Protein AF-A0A938QA67-F1 (afdb_monomer)

Sequence (80 aa):
MSRKNVKERARSLQALRGKTRSELRDELAELRKEQFKLRMASASGQPARPDQHAKAAGKVARVKTVLNEMDRAQAAAGSK

Solvent-accessible surface area (backbone atoms only — not comparable to full-atom values): 4626 Å² total; per-residue (Å²): 132,64,70,68,67,51,54,55,50,54,53,50,51,58,58,54,68,74,51,53,76,66,59,51,50,52,52,47,50,52,51,49,51,52,52,49,52,55,52,51,44,40,71,70,73,46,84,72,59,66,70,57,54,54,51,51,53,53,52,51,52,51,50,52,48,52,52,50,52,52,53,50,53,52,53,62,61,72,74,110

Secondary structure (DSSP, 8-state):
--THHHHHHHHHHHHHHTS-HHHHHHHHHHHHHHHHHHHHHHHTTPPP-HHHHHHHHHHHHHHHHHHHHHHHHHHHHTT-

pLDDT: mean 82.45, std 10.65, range [45.97, 93.06]

Mean predicted aligned error: 6.71 Å

Foldseek 3Di:
DDPVVVVVLVVVLVVLLPDDPVVLVVVLVVLVVVLVVLVVCVVVVHPRDVVSVVVSVSSNVSSVVSNVVVVVVVVVVVVD

Radius of gyration: 15.54 Å; Cα contacts (8 Å, |Δi|>4): 27; chains: 1; bounding box: 43×28×37 Å

Nearest PDB structures (foldseek):
  5kcr-assembly1_12  TM=9.277E-01  e=3.654E-03  Escherichia coli K-12
  5gad-assembly1_Z  TM=9.174E-01  e=4.720E-03  Escherichia coli
  5gag-assembly1_Z  TM=9.237E-01  e=6.096E-03  Esch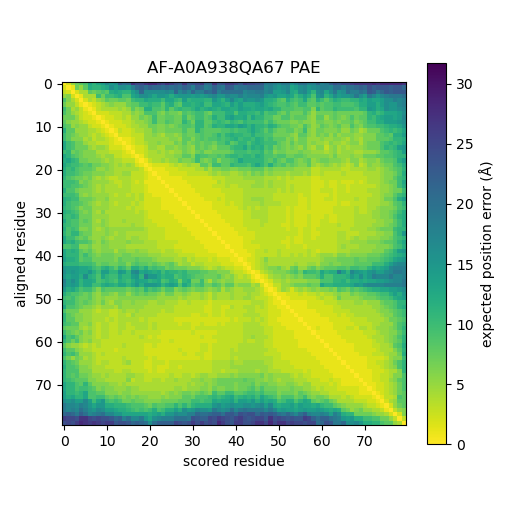erichia coli
  3jbn-assembly1_A3  TM=9.308E-01  e=2.656E-02  Plasmodium falciparum 3D7
  6nsh-assembly2_Y2  TM=8.539E-01  e=2.656E-02  Thermus thermophilus HB8

Structure (mmCIF, N/CA/C/O backbone):
data_AF-A0A938QA67-F1
#
_entry.i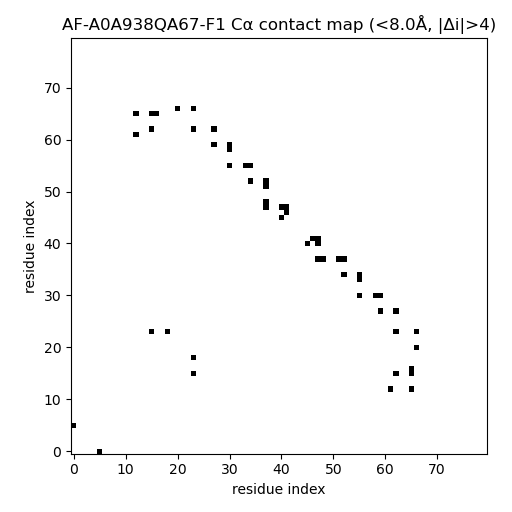d   AF-A0A938QA67-F1
#
loop_
_atom_site.group_PDB
_atom_site.id
_atom_site.type_symbol
_atom_site.label_atom_id
_atom_site.label_alt_id
_atom_site.label_comp_id
_atom_site.label_asym_id
_atom_site.label_entity_id
_atom_site.label_seq_id
_atom_site.pdbx_PDB_ins_code
_atom_site.Cartn_x
_atom_site.Cartn_y
_atom_site.Cartn_z
_atom_site.occupancy
_atom_site.B_iso_or_equiv
_atom_site.auth_seq_id
_atom_site.auth_comp_id
_atom_site.auth_asym_id
_atom_site.auth_atom_id
_atom_site.pdbx_PDB_model_num
ATOM 1 N N . MET A 1 1 ? 8.943 -18.513 7.340 1.00 51.94 1 MET A N 1
ATOM 2 C CA . MET A 1 1 ? 9.127 -17.040 7.420 1.00 51.94 1 MET A CA 1
ATOM 3 C C . MET A 1 1 ? 9.899 -16.698 8.691 1.00 51.94 1 MET A C 1
ATOM 5 O O . MET A 1 1 ? 9.484 -17.120 9.760 1.00 51.94 1 MET A O 1
ATOM 9 N N . SER A 1 2 ? 11.025 -15.980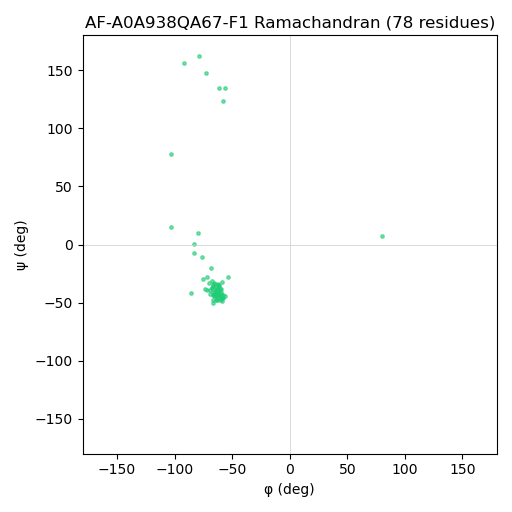 8.597 1.00 61.47 2 SER A N 1
ATOM 10 C CA . SER A 1 2 ? 11.849 -15.612 9.765 1.00 61.47 2 SER A CA 1
ATOM 11 C C . SER A 1 2 ? 11.072 -14.739 10.761 1.00 61.47 2 SER A C 1
ATOM 13 O O . SER A 1 2 ? 10.426 -13.771 10.352 1.00 61.47 2 SER A O 1
ATOM 15 N N . ARG A 1 3 ? 11.160 -15.046 12.067 1.00 60.50 3 ARG A N 1
ATOM 16 C CA . ARG A 1 3 ? 10.482 -14.309 13.161 1.00 60.50 3 ARG A CA 1
ATOM 17 C C . ARG A 1 3 ? 10.781 -12.801 13.137 1.00 60.50 3 ARG A C 1
ATOM 19 O O . ARG A 1 3 ? 9.929 -12.001 13.522 1.00 60.50 3 ARG A O 1
ATOM 26 N N . LYS A 1 4 ? 11.950 -12.403 12.616 1.00 58.91 4 LYS A N 1
ATOM 27 C CA . LYS A 1 4 ? 12.347 -10.993 12.439 1.00 58.91 4 LYS A CA 1
ATOM 28 C C . LYS A 1 4 ? 11.371 -10.227 11.527 1.00 58.91 4 LYS A C 1
ATOM 30 O O . LYS A 1 4 ? 10.924 -9.142 11.886 1.00 58.91 4 LYS A O 1
ATOM 35 N N . ASN A 1 5 ? 10.908 -10.851 10.440 1.00 66.06 5 ASN A N 1
ATOM 36 C CA . ASN A 1 5 ? 9.980 -10.232 9.487 1.00 66.06 5 ASN A CA 1
ATOM 37 C C . ASN A 1 5 ? 8.529 -10.172 9.999 1.00 66.06 5 ASN A C 1
ATOM 39 O O . ASN A 1 5 ? 7.684 -9.565 9.347 1.00 66.06 5 ASN A O 1
ATOM 43 N N . VAL A 1 6 ? 8.184 -10.846 11.100 1.00 66.56 6 VAL A N 1
ATOM 44 C CA . VAL A 1 6 ? 6.844 -10.757 11.713 1.00 66.56 6 VAL A CA 1
ATOM 45 C C . VAL A 1 6 ? 6.786 -9.556 12.658 1.00 66.56 6 VAL A C 1
ATOM 47 O O . VAL A 1 6 ? 5.840 -8.774 12.594 1.00 66.56 6 VAL A O 1
ATOM 50 N N . LYS A 1 7 ? 7.844 -9.335 13.452 1.00 69.19 7 LYS A N 1
ATOM 51 C CA . LYS A 1 7 ? 7.958 -8.158 14.331 1.00 69.19 7 LYS A CA 1
ATOM 52 C C . LYS A 1 7 ? 7.973 -6.835 13.560 1.00 69.19 7 LYS A C 1
ATOM 54 O O . LYS A 1 7 ? 7.268 -5.911 13.951 1.00 69.19 7 LYS A O 1
ATOM 59 N N . GLU A 1 8 ? 8.692 -6.741 12.439 1.00 70.94 8 GLU A N 1
ATOM 60 C CA . GLU A 1 8 ? 8.666 -5.528 11.596 1.00 70.94 8 GLU A CA 1
ATOM 61 C C . GLU A 1 8 ? 7.272 -5.226 11.025 1.00 70.94 8 GLU A C 1
ATOM 63 O O . GLU A 1 8 ? 6.863 -4.068 10.903 1.00 70.94 8 GLU A O 1
ATOM 68 N N . ARG A 1 9 ? 6.505 -6.270 10.695 1.00 73.50 9 ARG A N 1
ATOM 69 C CA . ARG A 1 9 ? 5.132 -6.121 10.194 1.00 73.50 9 ARG A CA 1
ATOM 70 C C . ARG A 1 9 ? 4.185 -5.617 11.278 1.00 73.50 9 ARG A C 1
ATOM 72 O O . ARG A 1 9 ? 3.391 -4.726 11.007 1.00 73.50 9 ARG A O 1
ATOM 79 N N . ALA A 1 10 ? 4.301 -6.142 12.495 1.00 72.56 10 ALA A N 1
ATOM 80 C CA . ALA A 1 10 ? 3.527 -5.663 13.637 1.00 72.56 10 ALA A CA 1
ATOM 81 C C . ALA A 1 10 ? 3.868 -4.204 13.990 1.00 72.56 10 ALA A C 1
ATOM 83 O O . ALA A 1 10 ? 2.968 -3.390 14.179 1.00 72.56 10 ALA A O 1
ATOM 84 N N . ARG A 1 11 ? 5.160 -3.844 13.983 1.00 79.00 11 ARG A N 1
ATOM 85 C CA . ARG A 1 11 ? 5.614 -2.470 14.245 1.00 79.00 11 ARG A CA 1
ATOM 86 C C . ARG A 1 11 ? 5.113 -1.483 13.188 1.00 79.00 11 ARG A C 1
ATOM 88 O O . ARG A 1 11 ? 4.676 -0.390 13.527 1.00 79.00 11 ARG A O 1
ATOM 95 N N . SER A 1 12 ? 5.130 -1.880 11.913 1.00 77.50 12 SER A N 1
ATOM 96 C CA . SER A 1 12 ? 4.577 -1.049 10.833 1.00 77.50 12 SER A CA 1
ATOM 97 C C . SER A 1 12 ? 3.058 -0.902 10.928 1.00 77.50 12 SER A C 1
ATOM 99 O O . SER A 1 12 ? 2.557 0.190 10.702 1.00 77.50 12 SER A O 1
ATOM 101 N N . LEU A 1 13 ? 2.320 -1.940 11.331 1.00 78.88 13 LEU A N 1
ATOM 102 C CA . LEU A 1 13 ? 0.876 -1.826 11.579 1.00 78.88 13 LEU A CA 1
ATOM 103 C C . LEU A 1 13 ? 0.548 -0.850 12.715 1.00 78.88 13 LEU A C 1
ATOM 105 O O . LEU A 1 13 ? -0.358 -0.036 12.565 1.00 78.88 13 LEU A O 1
ATOM 109 N N . GLN A 1 14 ? 1.294 -0.895 13.822 1.00 81.25 14 GLN A N 1
ATOM 110 C CA . GLN A 1 14 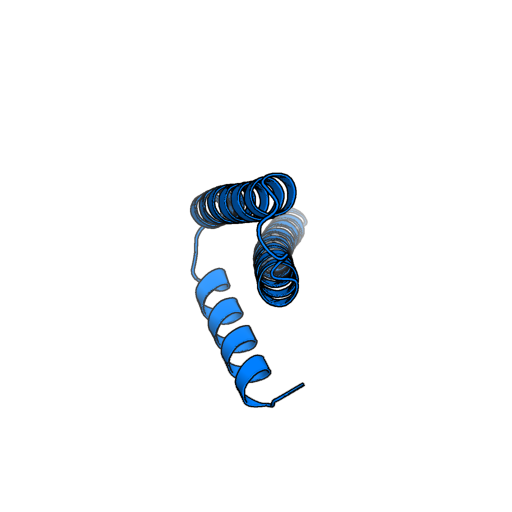? 1.120 0.067 14.916 1.00 81.25 14 GLN A CA 1
ATOM 111 C C . GLN A 1 14 ? 1.379 1.504 14.452 1.00 81.25 14 GLN A C 1
ATOM 113 O O . GLN A 1 14 ? 0.588 2.390 14.757 1.00 81.25 14 GLN A O 1
ATOM 118 N N . ALA A 1 15 ? 2.432 1.724 13.660 1.00 81.12 15 ALA A N 1
ATOM 119 C CA . ALA A 1 15 ? 2.738 3.042 13.110 1.00 81.12 15 ALA A CA 1
ATOM 120 C C . ALA A 1 15 ? 1.653 3.551 12.142 1.00 81.12 15 ALA A C 1
ATOM 122 O O . ALA A 1 15 ? 1.351 4.738 12.139 1.00 81.12 15 ALA A O 1
ATOM 123 N N . LEU A 1 16 ? 1.046 2.668 11.340 1.00 81.75 16 LEU A N 1
ATOM 124 C CA . LEU A 1 16 ? -0.028 3.033 10.408 1.00 81.75 16 LEU A CA 1
ATOM 125 C C . LEU A 1 16 ? -1.332 3.408 11.123 1.00 81.75 16 LEU A C 1
ATOM 127 O O . LEU A 1 16 ? -2.044 4.284 10.648 1.00 81.75 16 LEU A O 1
ATOM 131 N N . ARG A 1 17 ? -1.637 2.789 12.270 1.00 80.94 17 ARG A N 1
ATOM 132 C CA . ARG A 1 17 ? -2.832 3.117 13.070 1.00 80.94 17 ARG A CA 1
ATOM 133 C C . ARG A 1 17 ? -2.784 4.505 13.715 1.00 80.94 17 ARG A C 1
ATOM 135 O O . ARG A 1 17 ? -3.831 5.026 14.069 1.00 80.94 17 ARG A O 1
ATOM 142 N N . GLY A 1 18 ? -1.594 5.089 13.869 1.00 81.75 18 GLY A N 1
ATOM 143 C CA . GLY A 1 18 ? -1.425 6.456 14.368 1.00 81.75 18 GLY A CA 1
ATOM 144 C C . GLY A 1 18 ? -1.575 7.545 13.300 1.00 81.75 18 GLY A C 1
ATOM 145 O O . GLY A 1 18 ? -1.558 8.720 13.649 1.00 81.75 18 GLY A O 1
ATOM 146 N N . LYS A 1 19 ? -1.693 7.177 12.017 1.00 84.62 19 LYS A N 1
ATOM 147 C CA . LYS A 1 19 ? -1.806 8.126 10.902 1.00 84.62 19 LYS A CA 1
ATOM 148 C C . LYS A 1 19 ? -3.260 8.450 10.581 1.00 84.62 19 LYS A C 1
ATOM 150 O O . LYS A 1 19 ? -4.169 7.656 10.825 1.00 84.62 19 LYS A O 1
ATOM 155 N N . THR A 1 20 ? -3.471 9.607 9.970 1.00 88.12 20 THR A N 1
ATOM 156 C CA . THR A 1 20 ? -4.783 10.054 9.498 1.00 88.12 20 THR A CA 1
ATOM 157 C C . THR A 1 20 ? -5.177 9.393 8.171 1.00 88.12 20 THR A C 1
ATOM 159 O O . THR A 1 20 ? -4.350 8.861 7.426 1.00 88.12 20 THR A O 1
ATOM 162 N N . ARG A 1 21 ? -6.475 9.441 7.832 1.00 85.94 21 ARG A N 1
ATOM 163 C CA . ARG A 1 21 ? -7.007 8.836 6.596 1.00 85.94 21 ARG A CA 1
ATOM 164 C C . ARG A 1 21 ? -6.395 9.444 5.327 1.00 85.94 21 ARG A C 1
ATOM 166 O O . ARG A 1 21 ? -6.222 8.721 4.348 1.00 85.94 21 ARG A O 1
ATOM 173 N N . SER A 1 22 ? -6.088 10.743 5.328 1.00 86.62 22 SER A N 1
ATOM 174 C CA . SER A 1 22 ? -5.409 11.430 4.219 1.00 86.62 22 SER A CA 1
ATOM 175 C C . SER A 1 22 ? -3.976 10.932 4.057 1.00 86.62 22 SER A C 1
ATOM 177 O O . SER A 1 22 ? -3.623 10.467 2.979 1.00 86.62 22 SER A O 1
ATOM 179 N N . GLU A 1 23 ? -3.199 10.888 5.139 1.00 87.69 23 GLU A N 1
ATOM 180 C CA . GLU A 1 23 ? -1.811 10.409 5.104 1.00 87.69 23 GLU A CA 1
ATOM 181 C C . GLU A 1 23 ? -1.713 8.950 4.639 1.00 87.69 23 GLU A C 1
ATOM 183 O O . GLU A 1 23 ? -0.820 8.592 3.873 1.00 87.69 23 GLU A O 1
ATOM 188 N N . LEU A 1 24 ? -2.660 8.097 5.047 1.00 88.50 24 LEU A N 1
ATOM 189 C CA . LEU A 1 24 ? -2.731 6.711 4.578 1.00 88.50 24 LEU A CA 1
ATOM 190 C C . LEU A 1 24 ? -3.036 6.613 3.075 1.00 88.50 24 LEU A C 1
ATOM 192 O O . LEU A 1 24 ? -2.566 5.687 2.410 1.00 88.50 24 LEU A O 1
ATOM 196 N N . ARG A 1 25 ? -3.817 7.546 2.515 1.00 89.50 25 ARG A N 1
ATOM 197 C CA . ARG A 1 25 ? -4.079 7.612 1.067 1.00 89.50 25 ARG A CA 1
ATOM 198 C C . ARG A 1 25 ? -2.851 8.092 0.298 1.00 89.50 25 ARG A C 1
ATOM 200 O O . ARG A 1 25 ? -2.556 7.517 -0.750 1.00 89.50 25 ARG A O 1
ATOM 207 N N . ASP A 1 26 ? -2.121 9.061 0.837 1.00 91.62 26 ASP A N 1
ATOM 208 C CA . ASP A 1 26 ? -0.879 9.557 0.240 1.00 91.62 26 ASP A CA 1
ATOM 209 C C . ASP A 1 26 ? 0.203 8.472 0.249 1.00 91.62 26 ASP A C 1
ATOM 211 O O . ASP A 1 26 ? 0.816 8.178 -0.779 1.00 91.62 26 ASP A O 1
ATOM 215 N N . GLU A 1 27 ? 0.358 7.760 1.366 1.00 88.31 27 GLU A N 1
ATOM 216 C CA . GLU A 1 27 ? 1.273 6.620 1.464 1.00 88.31 27 GLU A CA 1
ATOM 217 C C . GLU A 1 27 ? 0.889 5.496 0.488 1.00 88.31 27 GLU A C 1
ATOM 219 O O . GLU A 1 27 ? 1.750 4.866 -0.131 1.00 88.31 27 GLU A O 1
ATOM 224 N N . LEU A 1 28 ? -0.409 5.270 0.272 1.00 90.81 28 LEU A N 1
ATOM 225 C CA . LEU A 1 28 ? -0.892 4.323 -0.729 1.00 90.81 28 LEU A CA 1
ATOM 226 C C . LEU A 1 28 ? -0.573 4.774 -2.166 1.00 90.81 28 LEU A C 1
ATOM 228 O O . LEU A 1 28 ? -0.288 3.923 -3.016 1.00 90.81 28 LEU A O 1
ATOM 232 N N . ALA A 1 29 ? -0.600 6.077 -2.454 1.00 92.94 29 ALA A N 1
ATOM 233 C CA . ALA A 1 29 ? -0.185 6.620 -3.745 1.00 92.94 29 ALA A CA 1
ATOM 234 C C . ALA A 1 29 ? 1.323 6.435 -3.974 1.00 92.94 29 ALA A C 1
ATOM 236 O O . ALA A 1 29 ? 1.723 5.955 -5.039 1.00 92.94 29 ALA A O 1
ATOM 237 N N . GLU A 1 30 ? 2.153 6.701 -2.966 1.00 92.38 30 GLU A N 1
ATOM 238 C CA . GLU A 1 30 ? 3.601 6.482 -3.045 1.00 92.38 30 GLU A CA 1
ATOM 239 C C . GLU A 1 30 ? 3.959 5.003 -3.238 1.00 92.38 30 GLU A C 1
ATOM 241 O O . GLU A 1 30 ? 4.744 4.656 -4.125 1.00 92.38 30 GLU A O 1
ATOM 246 N N . LEU A 1 31 ? 3.302 4.093 -2.512 1.00 92.12 31 LEU A N 1
ATOM 247 C CA . LEU A 1 31 ? 3.494 2.650 -2.699 1.00 92.12 31 LEU A CA 1
ATOM 248 C C . LEU A 1 31 ? 3.088 2.179 -4.103 1.00 92.12 31 LEU A C 1
ATOM 250 O O . LEU A 1 31 ? 3.707 1.271 -4.662 1.00 92.12 31 LEU A O 1
ATOM 254 N N . ARG A 1 32 ? 2.058 2.783 -4.704 1.00 90.88 32 ARG A N 1
ATOM 255 C CA . ARG A 1 32 ? 1.661 2.491 -6.090 1.00 90.88 32 ARG A CA 1
ATOM 256 C C . ARG A 1 32 ? 2.696 2.990 -7.096 1.00 90.88 32 ARG A C 1
ATOM 258 O O . ARG A 1 32 ? 2.976 2.271 -8.055 1.00 90.88 32 ARG A O 1
ATOM 265 N N . LYS A 1 33 ? 3.298 4.162 -6.869 1.00 93.06 33 LYS A N 1
ATOM 266 C CA . LYS A 1 33 ? 4.419 4.658 -7.685 1.00 93.06 33 LYS A CA 1
ATOM 267 C C . LYS A 1 33 ? 5.627 3.726 -7.585 1.00 93.06 33 LYS A C 1
ATOM 269 O O . LYS A 1 33 ? 6.219 3.395 -8.608 1.00 93.06 33 LYS A O 1
ATOM 274 N N . GLU A 1 34 ? 5.962 3.244 -6.387 1.00 90.69 34 GLU A N 1
ATOM 275 C CA . GLU A 1 34 ? 7.032 2.255 -6.180 1.00 90.69 34 GLU A CA 1
ATOM 276 C C . GLU A 1 34 ? 6.755 0.965 -6.973 1.00 90.69 34 GLU A C 1
ATOM 278 O O . GLU A 1 34 ? 7.617 0.482 -7.706 1.00 90.69 34 GLU A O 1
ATOM 283 N N . GLN A 1 35 ? 5.523 0.447 -6.922 1.00 90.44 35 GLN A N 1
ATOM 284 C CA . GLN A 1 35 ? 5.127 -0.716 -7.723 1.00 90.44 35 GLN A CA 1
ATOM 285 C C . GLN A 1 35 ? 5.225 -0.467 -9.229 1.00 90.44 35 GLN A C 1
ATOM 287 O O . GLN A 1 35 ? 5.619 -1.371 -9.964 1.00 90.44 35 GLN A O 1
ATOM 292 N N . PHE A 1 36 ? 4.854 0.726 -9.698 1.00 91.31 36 PHE A N 1
ATOM 293 C CA . PHE A 1 36 ? 4.986 1.094 -11.104 1.00 91.31 36 PHE A CA 1
ATOM 294 C C . PHE A 1 36 ? 6.456 1.110 -11.530 1.00 91.31 36 PHE A C 1
ATOM 296 O O . PHE A 1 36 ? 6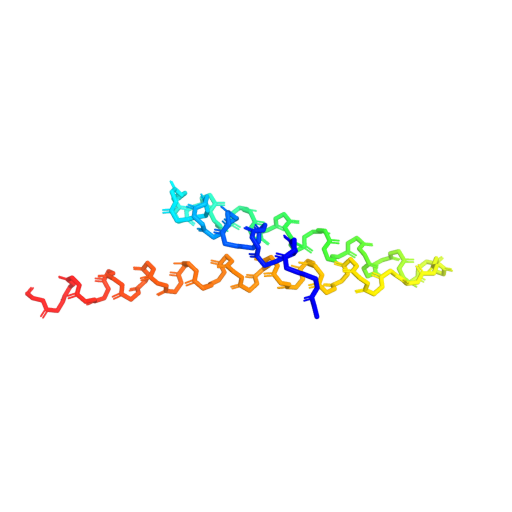.797 0.482 -12.527 1.00 91.31 36 PHE A O 1
ATOM 303 N N . LYS A 1 37 ? 7.342 1.712 -10.726 1.00 90.50 37 LYS A N 1
ATOM 304 C CA . LYS A 1 37 ? 8.794 1.694 -10.967 1.00 90.50 37 LYS A CA 1
ATOM 305 C C . LYS A 1 37 ? 9.340 0.268 -11.067 1.00 90.50 37 LYS A C 1
ATOM 307 O O . LYS A 1 37 ? 10.082 -0.026 -11.996 1.00 90.50 37 LYS A O 1
ATOM 312 N N . LEU A 1 38 ? 8.932 -0.633 -10.169 1.00 89.62 38 LEU A N 1
ATOM 313 C CA . LEU A 1 38 ? 9.358 -2.039 -10.205 1.00 89.62 38 LEU A CA 1
ATOM 314 C C . LEU A 1 38 ? 8.867 -2.778 -11.463 1.00 89.62 38 LEU A C 1
ATOM 316 O O . LEU A 1 38 ? 9.607 -3.570 -12.047 1.00 89.62 38 LEU A O 1
ATOM 320 N N . ARG A 1 39 ? 7.637 -2.496 -11.917 1.00 88.88 39 ARG A N 1
ATOM 321 C CA . ARG A 1 39 ? 7.113 -3.038 -13.184 1.00 88.88 39 ARG A CA 1
ATOM 322 C C . ARG A 1 39 ? 7.877 -2.496 -14.390 1.00 88.88 39 ARG A C 1
ATOM 324 O O . ARG A 1 39 ? 8.221 -3.274 -15.269 1.00 88.88 39 ARG A O 1
ATOM 331 N N . MET A 1 40 ? 8.174 -1.197 -14.411 1.00 90.19 40 MET A N 1
ATOM 332 C CA . MET A 1 40 ? 8.952 -0.574 -15.487 1.00 90.19 40 MET A CA 1
ATOM 333 C C . MET A 1 40 ? 10.389 -1.103 -15.536 1.00 90.19 40 MET A C 1
ATOM 335 O O . MET A 1 40 ? 10.875 -1.408 -16.617 1.00 90.19 40 MET A O 1
ATOM 339 N N . ALA A 1 41 ? 11.040 -1.299 -14.386 1.00 87.94 41 ALA A N 1
ATOM 340 C CA . ALA A 1 41 ? 12.372 -1.905 -14.319 1.00 87.94 41 ALA A CA 1
ATOM 341 C C . ALA A 1 41 ? 12.380 -3.350 -14.851 1.00 87.94 41 ALA A C 1
ATOM 343 O O . ALA A 1 41 ? 13.297 -3.753 -15.560 1.00 87.94 41 ALA A O 1
ATOM 344 N N . SER A 1 42 ? 11.325 -4.117 -14.560 1.00 86.12 42 SER A N 1
ATOM 345 C CA . SER A 1 42 ? 11.169 -5.468 -15.114 1.00 86.12 42 SER A CA 1
ATOM 346 C C . SER A 1 42 ? 10.950 -5.436 -16.634 1.00 86.12 42 SER A C 1
ATOM 348 O O . SER A 1 42 ? 11.456 -6.296 -17.346 1.00 86.12 42 SER A O 1
ATOM 350 N N . ALA A 1 43 ? 10.232 -4.428 -17.143 1.00 86.00 43 ALA A N 1
ATOM 351 C CA . ALA A 1 43 ? 10.021 -4.231 -18.577 1.00 86.00 43 ALA A CA 1
ATOM 352 C C . ALA A 1 43 ? 11.286 -3.754 -19.314 1.00 86.00 43 ALA A C 1
ATOM 354 O O . ALA A 1 43 ? 11.458 -4.072 -20.485 1.00 86.00 43 ALA A O 1
ATOM 355 N N . SER A 1 44 ? 12.197 -3.040 -18.641 1.00 87.44 44 SER A N 1
ATOM 356 C CA . SER A 1 44 ? 13.459 -2.570 -19.229 1.00 87.44 44 SER A CA 1
ATOM 357 C C . SER A 1 44 ? 14.552 -3.646 -19.296 1.00 87.44 44 SER A C 1
ATOM 359 O O . SER A 1 44 ? 15.712 -3.320 -19.539 1.00 87.44 44 SER A O 1
ATOM 361 N N . GLY A 1 45 ? 14.221 -4.913 -19.023 1.00 82.88 45 GLY A N 1
ATOM 362 C CA . GLY A 1 45 ? 15.156 -6.038 -19.094 1.00 82.88 45 GLY A CA 1
ATOM 363 C C . GLY A 1 45 ? 16.075 -6.191 -17.878 1.00 82.88 45 GLY A C 1
ATOM 364 O O . GLY A 1 45 ? 16.965 -7.040 -17.897 1.00 82.88 45 GLY A O 1
ATOM 365 N N . GLN A 1 46 ? 15.875 -5.413 -16.805 1.00 81.62 46 GLN A N 1
ATOM 366 C CA . GLN A 1 46 ? 16.565 -5.678 -15.542 1.00 81.62 46 GLN A CA 1
ATOM 367 C C . GLN A 1 46 ? 15.971 -6.922 -14.866 1.00 81.62 46 GLN A C 1
ATOM 369 O O . GLN A 1 46 ? 14.765 -7.164 -14.971 1.00 81.62 46 GLN A O 1
ATOM 374 N N . PRO A 1 47 ? 16.782 -7.711 -14.135 1.00 83.50 47 PRO A N 1
ATOM 375 C CA . PRO A 1 47 ? 16.286 -8.885 -13.434 1.00 83.50 47 PRO A CA 1
ATOM 376 C C . PRO A 1 47 ? 15.175 -8.489 -12.458 1.00 83.50 47 PRO A C 1
ATOM 378 O O . PRO A 1 47 ? 15.363 -7.638 -11.580 1.00 83.50 47 PRO A O 1
ATOM 381 N N . ALA A 1 48 ? 14.010 -9.119 -12.617 1.00 77.75 48 ALA A N 1
ATOM 382 C CA . ALA A 1 48 ? 12.868 -8.891 -11.749 1.00 77.75 48 ALA A CA 1
ATOM 383 C C . ALA A 1 48 ? 13.266 -9.157 -10.289 1.00 77.75 48 ALA A C 1
ATOM 385 O O . ALA A 1 48 ? 13.920 -10.154 -9.981 1.00 77.75 48 ALA A O 1
ATOM 386 N N . ARG A 1 49 ? 12.868 -8.264 -9.375 1.00 83.88 49 ARG A N 1
ATOM 387 C CA . ARG A 1 49 ? 13.130 -8.392 -7.930 1.00 83.88 49 ARG A CA 1
ATOM 388 C C . ARG A 1 49 ? 11.850 -8.856 -7.221 1.00 83.88 49 ARG A C 1
ATOM 390 O O . ARG A 1 49 ? 11.158 -8.023 -6.625 1.00 83.88 49 ARG A O 1
ATOM 397 N N . PRO A 1 50 ? 11.491 -10.157 -7.275 1.00 83.50 50 PRO A N 1
ATOM 398 C CA . PRO A 1 50 ? 10.209 -10.665 -6.773 1.00 83.50 50 PRO A CA 1
ATOM 399 C C . PRO A 1 50 ? 9.999 -10.378 -5.281 1.00 83.50 50 PRO A C 1
ATOM 401 O O . PRO A 1 50 ? 8.882 -10.070 -4.861 1.00 83.50 50 PRO A O 1
ATOM 404 N N . ASP 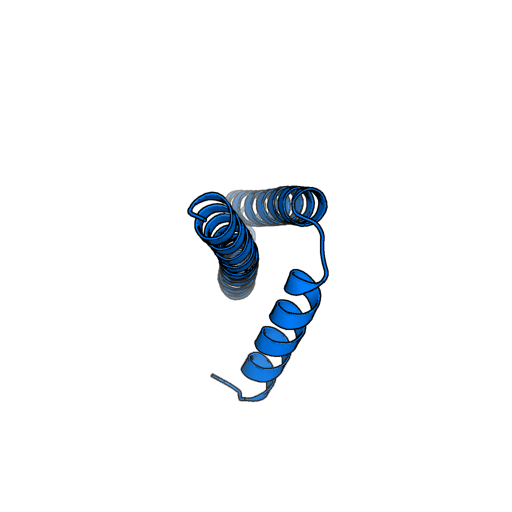A 1 51 ? 11.071 -10.359 -4.485 1.00 86.69 51 ASP A N 1
ATOM 405 C CA . ASP A 1 51 ? 11.009 -9.987 -3.068 1.00 86.69 51 ASP A CA 1
ATOM 406 C C . ASP A 1 51 ? 10.487 -8.564 -2.848 1.00 86.69 51 ASP A C 1
ATOM 408 O O . ASP A 1 51 ? 9.746 -8.305 -1.897 1.00 86.69 51 ASP A O 1
ATOM 412 N N . GLN A 1 52 ? 10.872 -7.621 -3.712 1.00 86.12 52 GLN A N 1
ATOM 413 C CA . GLN A 1 52 ? 10.445 -6.226 -3.608 1.00 86.12 52 GLN A CA 1
ATOM 414 C C . GLN A 1 52 ? 8.982 -6.072 -4.015 1.00 86.12 52 GLN A C 1
ATOM 416 O O . GLN A 1 52 ? 8.234 -5.385 -3.320 1.00 86.12 52 GLN A O 1
ATOM 421 N N . HIS A 1 53 ? 8.542 -6.801 -5.044 1.00 86.75 53 HIS A N 1
ATOM 422 C CA . HIS A 1 53 ? 7.125 -6.886 -5.402 1.00 86.75 53 HIS A CA 1
ATOM 423 C C . HIS A 1 53 ? 6.279 -7.428 -4.242 1.00 86.75 53 HIS A C 1
ATOM 425 O O . HIS A 1 53 ? 5.290 -6.800 -3.855 1.00 86.75 53 HIS A O 1
ATOM 431 N N . ALA A 1 54 ? 6.694 -8.541 -3.627 1.00 87.56 54 ALA A N 1
ATOM 432 C CA . ALA A 1 54 ? 5.988 -9.135 -2.493 1.00 87.56 54 ALA A CA 1
ATOM 433 C C . ALA A 1 54 ? 5.963 -8.203 -1.266 1.00 87.56 54 ALA A C 1
ATOM 435 O O . ALA A 1 54 ? 4.939 -8.075 -0.585 1.00 87.56 54 ALA A O 1
ATOM 436 N N . LYS A 1 55 ? 7.069 -7.499 -0.987 1.00 88.50 55 LYS A N 1
ATOM 437 C CA . LYS A 1 55 ? 7.138 -6.499 0.090 1.00 88.50 55 LYS A CA 1
ATOM 438 C C . LYS A 1 55 ? 6.203 -5.317 -0.174 1.00 88.50 55 LYS A C 1
ATOM 440 O O . LYS A 1 55 ? 5.450 -4.955 0.730 1.00 88.50 55 LYS A O 1
ATOM 445 N N . ALA A 1 56 ? 6.212 -4.751 -1.381 1.00 88.75 56 ALA A N 1
ATOM 446 C CA . ALA A 1 56 ? 5.355 -3.627 -1.757 1.00 88.75 56 ALA A CA 1
ATOM 447 C C . ALA A 1 56 ? 3.865 -4.004 -1.713 1.00 88.75 56 ALA A C 1
ATOM 449 O O . ALA A 1 56 ? 3.060 -3.263 -1.146 1.00 88.75 56 ALA A O 1
ATOM 450 N N . ALA A 1 57 ? 3.494 -5.184 -2.222 1.00 87.94 57 ALA A N 1
ATOM 451 C CA . ALA A 1 57 ? 2.129 -5.706 -2.124 1.00 87.94 57 ALA A CA 1
ATOM 452 C C . ALA A 1 57 ? 1.690 -5.870 -0.658 1.00 87.94 57 ALA A C 1
ATOM 454 O O . ALA A 1 57 ? 0.600 -5.443 -0.274 1.00 87.94 57 ALA A O 1
ATOM 455 N N . GLY A 1 58 ? 2.575 -6.401 0.191 1.00 89.75 58 GLY A N 1
ATOM 456 C CA . GLY A 1 58 ? 2.317 -6.544 1.621 1.00 89.75 58 GLY A CA 1
ATOM 457 C C . GLY A 1 58 ? 2.166 -5.212 2.366 1.00 89.75 58 GLY A C 1
ATOM 458 O O . GLY A 1 58 ? 1.380 -5.146 3.308 1.00 89.75 58 GLY A O 1
ATOM 459 N N . LYS A 1 59 ? 2.894 -4.156 1.974 1.00 89.75 59 LYS A N 1
ATOM 460 C CA . LYS A 1 59 ? 2.715 -2.805 2.537 1.00 89.75 59 LYS A CA 1
ATOM 461 C C . LYS A 1 59 ? 1.347 -2.230 2.149 1.00 89.75 59 LYS A C 1
ATOM 463 O O . LYS A 1 59 ? 0.611 -1.795 3.029 1.00 89.75 59 LYS A O 1
ATOM 468 N N . VAL A 1 60 ? 0.971 -2.319 0.869 1.00 90.88 60 VAL A N 1
ATOM 469 C CA . VAL A 1 60 ? -0.339 -1.845 0.378 1.00 90.88 60 VAL A CA 1
ATOM 470 C C . VAL A 1 60 ? -1.492 -2.559 1.076 1.00 90.88 60 VAL A C 1
ATOM 472 O O . VAL A 1 60 ? -2.460 -1.909 1.466 1.00 90.88 60 VAL A O 1
ATOM 475 N N . ALA A 1 61 ? -1.391 -3.877 1.267 1.00 90.94 61 ALA A N 1
ATOM 476 C CA . ALA A 1 61 ? -2.411 -4.642 1.975 1.00 90.94 61 ALA A CA 1
ATOM 477 C C . ALA A 1 61 ? -2.633 -4.111 3.401 1.00 90.94 61 ALA A C 1
ATOM 479 O O . ALA A 1 61 ? -3.773 -3.872 3.778 1.00 90.94 61 ALA A O 1
ATOM 480 N N . ARG A 1 62 ? -1.560 -3.835 4.158 1.00 90.00 62 ARG A N 1
ATOM 481 C CA . ARG A 1 62 ? -1.659 -3.306 5.532 1.00 90.00 62 ARG A CA 1
ATOM 482 C C . ARG A 1 62 ? -2.312 -1.931 5.588 1.00 90.00 62 ARG A C 1
ATOM 484 O O . ARG A 1 62 ? -3.186 -1.724 6.419 1.00 90.00 62 ARG A O 1
ATOM 491 N N . VAL A 1 63 ? -1.923 -1.020 4.695 1.00 89.31 63 VAL A N 1
ATOM 492 C CA . VAL A 1 63 ? -2.528 0.321 4.611 1.00 89.31 63 VAL A CA 1
ATOM 493 C C . VAL A 1 63 ? -4.029 0.213 4.334 1.00 89.31 63 VAL A C 1
ATOM 495 O O . VAL A 1 63 ? -4.832 0.830 5.026 1.00 89.31 63 VAL A O 1
ATOM 498 N N . LYS A 1 64 ? -4.426 -0.639 3.380 1.00 90.31 64 LYS A N 1
ATOM 499 C CA . LYS A 1 64 ? -5.843 -0.903 3.0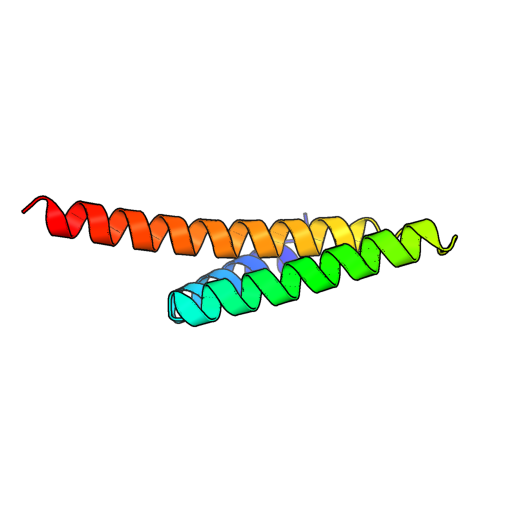94 1.00 90.31 64 LYS A CA 1
ATOM 500 C C . LYS A 1 64 ? -6.578 -1.529 4.278 1.00 90.31 64 LYS A C 1
ATOM 502 O O . LYS A 1 64 ? -7.728 -1.179 4.513 1.00 90.31 64 LYS A O 1
ATOM 507 N N . THR A 1 65 ? -5.941 -2.435 5.020 1.00 92.12 65 THR A N 1
ATOM 508 C CA . THR A 1 65 ? -6.531 -3.020 6.230 1.00 92.12 65 THR A CA 1
ATOM 509 C C . THR A 1 65 ? -6.828 -1.944 7.267 1.00 92.12 65 THR A C 1
ATOM 511 O O . THR A 1 65 ? -7.950 -1.903 7.752 1.00 92.12 65 THR A O 1
ATOM 514 N N . VAL A 1 66 ? -5.884 -1.042 7.553 1.00 89.56 66 VAL A N 1
ATOM 515 C CA . VAL A 1 66 ? -6.102 0.051 8.517 1.00 89.56 66 VAL A CA 1
ATOM 516 C C . VAL A 1 66 ? -7.198 1.005 8.036 1.00 89.56 66 VAL A C 1
ATOM 518 O O . VAL A 1 66 ? -8.084 1.341 8.811 1.00 89.56 66 VAL A O 1
ATOM 521 N N . LEU A 1 67 ? -7.212 1.371 6.749 1.00 88.44 67 LEU A N 1
ATOM 522 C CA . LEU A 1 67 ? -8.297 2.179 6.176 1.00 88.44 67 LEU A CA 1
ATOM 523 C C . LEU A 1 67 ? -9.670 1.509 6.349 1.00 88.44 67 LEU A C 1
ATOM 525 O O . LEU A 1 67 ? -10.621 2.165 6.760 1.00 88.44 67 LEU A O 1
ATOM 529 N N . ASN A 1 68 ? -9.765 0.200 6.104 1.00 90.75 68 ASN A N 1
ATOM 530 C CA . ASN A 1 68 ? -11.001 -0.552 6.317 1.00 90.75 68 ASN A CA 1
ATOM 531 C C . ASN A 1 68 ? -11.375 -0.663 7.807 1.00 90.75 68 ASN A C 1
ATOM 533 O O . ASN A 1 68 ? -12.559 -0.632 8.128 1.00 90.75 68 ASN A O 1
ATOM 537 N N . GLU A 1 69 ? -10.401 -0.815 8.715 1.00 88.88 69 GLU A N 1
ATOM 538 C CA . GLU A 1 69 ? -10.628 -0.786 10.170 1.00 88.88 69 GLU A CA 1
ATOM 539 C C . GLU A 1 69 ? -11.232 0.565 10.591 1.00 88.88 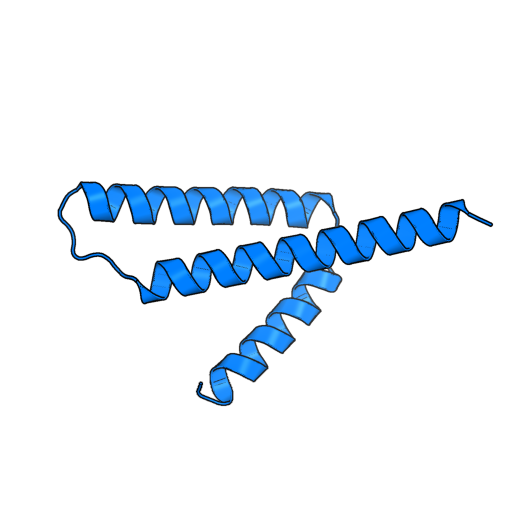69 GLU A C 1
ATOM 541 O O . GLU A 1 69 ? -12.229 0.588 11.312 1.00 88.88 69 GLU A O 1
ATOM 546 N N . MET A 1 70 ? -10.684 1.678 10.089 1.00 86.06 70 MET A N 1
ATOM 547 C CA . MET A 1 70 ? -11.199 3.029 10.341 1.00 86.06 70 MET A CA 1
ATOM 548 C C . MET A 1 70 ? -12.612 3.213 9.780 1.00 86.06 70 MET A C 1
ATOM 550 O O . MET A 1 70 ? -13.496 3.672 10.497 1.00 86.06 70 MET A O 1
ATOM 554 N N . ASP A 1 71 ? -12.846 2.805 8.531 1.00 86.81 71 ASP A N 1
ATOM 555 C CA . ASP A 1 71 ? -14.154 2.930 7.880 1.00 86.81 71 ASP A CA 1
ATOM 556 C C . ASP A 1 71 ? -15.228 2.111 8.621 1.00 86.81 71 ASP A C 1
ATOM 558 O O . ASP A 1 7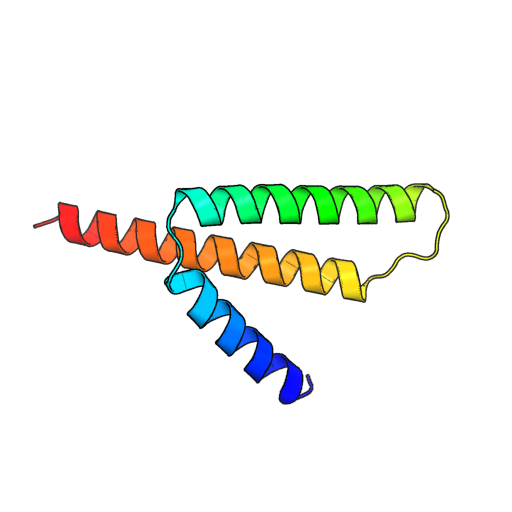1 ? -16.347 2.583 8.824 1.00 86.81 71 ASP A O 1
ATOM 562 N N . ARG A 1 72 ? -14.879 0.911 9.110 1.00 87.12 72 ARG A N 1
ATOM 563 C CA . ARG A 1 72 ? -15.766 0.089 9.952 1.00 87.12 72 ARG A CA 1
ATOM 564 C C . ARG A 1 72 ? -16.032 0.718 11.316 1.00 87.12 72 ARG A C 1
ATOM 566 O O . ARG A 1 72 ? -17.167 0.665 11.780 1.00 87.12 72 ARG A O 1
ATOM 573 N N . ALA A 1 73 ? -15.021 1.309 11.953 1.00 83.50 73 ALA A N 1
ATOM 574 C CA . ALA A 1 73 ? -15.194 2.005 13.226 1.00 83.50 73 ALA A CA 1
ATOM 575 C C . ALA A 1 73 ? -16.122 3.224 13.081 1.00 83.50 73 ALA A C 1
ATOM 577 O O . ALA A 1 73 ? -16.992 3.434 13.924 1.00 83.50 73 ALA A O 1
ATOM 578 N N . GLN A 1 74 ? -15.996 3.982 11.986 1.00 79.38 74 GLN A N 1
ATOM 579 C CA . GLN A 1 74 ? -16.900 5.093 11.675 1.00 79.38 74 GLN A CA 1
ATOM 580 C C . GLN A 1 74 ? -18.330 4.613 11.392 1.00 79.38 74 GLN A C 1
ATOM 582 O O . GLN A 1 74 ? -19.280 5.201 11.903 1.00 79.38 74 GLN A O 1
ATOM 587 N N . ALA A 1 75 ? -18.498 3.523 10.637 1.00 77.06 75 ALA A N 1
ATOM 588 C CA . ALA A 1 75 ? -19.814 2.940 10.370 1.00 77.06 75 ALA A CA 1
ATOM 589 C C . ALA A 1 75 ? -20.503 2.425 11.649 1.00 77.06 75 ALA A C 1
ATOM 591 O O . ALA A 1 75 ? -21.703 2.618 11.821 1.00 77.06 75 ALA A O 1
ATOM 592 N N . ALA A 1 76 ? -19.747 1.823 12.572 1.00 72.25 76 ALA A N 1
ATOM 593 C CA . ALA A 1 76 ? -20.269 1.388 13.867 1.00 72.25 76 ALA A CA 1
ATOM 594 C C . ALA A 1 76 ? -20.664 2.567 14.777 1.00 72.25 76 ALA A C 1
ATOM 596 O O . ALA A 1 76 ? -21.604 2.445 15.559 1.00 72.25 76 ALA A O 1
ATOM 597 N N . ALA A 1 77 ? -19.978 3.709 14.667 1.00 64.31 77 ALA A N 1
ATOM 598 C CA . ALA A 1 77 ? -20.295 4.917 15.428 1.00 64.31 77 ALA A CA 1
ATOM 599 C C . ALA A 1 77 ? -21.540 5.658 14.903 1.00 64.31 77 ALA A C 1
ATOM 601 O O . ALA A 1 77 ? -22.239 6.281 15.691 1.00 64.31 77 ALA A O 1
ATOM 602 N N . GLY A 1 78 ? -21.832 5.574 13.600 1.00 58.84 78 GLY A N 1
ATOM 603 C CA . GLY A 1 78 ? -23.016 6.188 12.980 1.00 58.84 78 GLY A CA 1
ATOM 604 C C . GLY A 1 78 ? -24.308 5.366 13.077 1.00 58.84 78 GLY A C 1
ATOM 605 O O . GLY A 1 78 ? -25.328 5.792 12.549 1.00 58.84 78 GLY A O 1
ATOM 606 N N . SER A 1 79 ? -24.269 4.190 13.713 1.00 52.38 79 SER A N 1
ATOM 607 C CA . SER A 1 79 ? -25.429 3.306 13.916 1.00 52.38 79 SER A CA 1
ATOM 608 C C . SER A 1 79 ? -25.998 3.377 15.344 1.00 52.38 79 SER A C 1
ATOM 610 O O . SER A 1 79 ? -26.749 2.483 15.743 1.00 52.38 79 SER A O 1
ATOM 612 N N . LYS A 1 80 ? -25.617 4.398 16.120 1.00 45.97 80 LYS A N 1
ATOM 613 C CA . LYS A 1 80 ? -26.150 4.690 17.455 1.00 45.97 80 LYS A CA 1
ATOM 614 C C . LYS A 1 80 ? -26.938 5.987 17.457 1.00 45.97 80 LYS A C 1
ATOM 616 O O . LYS A 1 80 ? -26.478 6.935 16.786 1.00 45.97 80 LYS A O 1
#